Protein AF-Q2CEK7-F1 (afdb_monomer)

InterPro domains:
  IPR047726 Chaperone CsgH domain [NF041112] (25-114)
  IPR048632 CsgH-like [PF21112] (25-112)
  IPR053722 Curli assembly CsgC/AgfC domain-containing protein [G3DSA:2.60.40.2420] (25-116)

Secondary structure (DSSP, 8-state):
------------------------SEEEEEEEETTEEEEEEEEESGGGSSSEEEEEEEEEETTEEEEEEEEEE----TTSEEEEEEEEEE--TTEEEEEEEEEEETTEEEEEEEEEE-

Sequence (118 aa):
MKRKLTIVAVAALLAPGAAMAEEEACKIAVLQADGMATITGLAHGAQWNSGRYSMSVTVQNGTNRSVSRQGGTIASDADGAATLARSVVSLPPGSEAEIVLELRNGAAETRCFSRLAG

Solvent-accessible surface area (backbone atoms only — not comparable to full-atom values): 6978 Å² total; per-residue (Å²): 139,91,83,82,86,83,82,81,81,82,81,78,79,81,72,80,76,76,78,70,75,74,75,62,50,51,43,78,50,75,51,76,56,96,46,30,36,43,38,34,39,36,39,35,40,76,79,46,48,40,43,38,38,42,38,38,42,36,38,39,46,88,91,48,75,48,77,49,77,50,69,50,71,41,65,32,52,97,85,18,42,24,83,74,49,77,49,77,46,81,28,49,80,75,16,39,36,44,36,41,40,37,42,39,35,92,90,48,71,53,74,37,76,49,76,47,76,48

Mean predicted aligned error: 9.68 Å

Radius of gyration: 23.78 Å; Cα contacts (8 Å, |Δi|>4): 249; chains: 1; bounding box: 51×53×74 Å

Nearest PDB structures (foldseek):
  2n59-assembly1_A  TM=8.063E-01  e=4.416E-06  Rhodopseudomonas palustris DX-1
  2xsk-assembly1_A  TM=7.893E-01  e=8.152E-05  Escherichia coli
  8qy6-assembly1_F  TM=6.222E-01  e=9.318E-02  Homo sapiens
  6u4z-assembly1_A  TM=4.304E-01  e=9.768E-03  Bacteroides thetaiotaomicron
  1n26-assembly1_A  TM=5.877E-01  e=1.227E-01  Homo sapiens

pLDDT: mean 86.47, std 17.98, range [41.06, 98.62]

Structure (mmCIF, N/CA/C/O backbone):
data_AF-Q2CEK7-F1
#
_entry.id   AF-Q2CEK7-F1
#
loop_
_atom_site.group_PDB
_atom_site.id
_atom_site.type_symbol
_atom_site.label_atom_id
_atom_site.label_alt_id
_atom_site.label_comp_id
_atom_site.label_asym_id
_atom_site.label_entity_id
_atom_site.label_seq_id
_atom_site.pdbx_PDB_ins_code
_atom_site.Cartn_x
_atom_site.Cartn_y
_atom_site.Cartn_z
_atom_site.occupancy
_atom_site.B_iso_or_equiv
_atom_site.auth_seq_id
_atom_site.auth_comp_id
_atom_site.auth_asym_id
_atom_site.auth_atom_id
_atom_site.pdbx_PDB_model_num
ATOM 1 N N . MET A 1 1 ? -39.336 -41.876 -57.340 1.00 41.06 1 MET A N 1
ATOM 2 C CA . MET A 1 1 ? -38.190 -41.002 -57.686 1.00 41.06 1 MET A CA 1
ATOM 3 C C . MET A 1 1 ? -37.638 -40.384 -56.405 1.00 41.06 1 MET A C 1
ATOM 5 O O . MET A 1 1 ? -38.408 -39.836 -55.634 1.00 41.06 1 MET A O 1
ATOM 9 N N . LYS A 1 2 ? -36.336 -40.563 -56.140 1.00 45.16 2 LYS A N 1
ATOM 10 C CA . LYS A 1 2 ? -35.601 -40.120 -54.937 1.00 45.16 2 LYS A CA 1
ATOM 11 C C . LYS A 1 2 ? -35.081 -38.683 -55.126 1.00 45.16 2 LYS A C 1
ATOM 13 O O . LYS A 1 2 ? -34.523 -38.435 -56.190 1.00 45.16 2 LYS A O 1
ATOM 18 N N . ARG A 1 3 ? -35.162 -37.797 -54.120 1.00 44.97 3 ARG A N 1
ATOM 19 C CA . ARG A 1 3 ? -34.325 -36.572 -53.968 1.00 44.97 3 ARG A CA 1
ATOM 20 C C . ARG A 1 3 ? -34.452 -36.035 -52.529 1.00 44.97 3 ARG A C 1
ATOM 22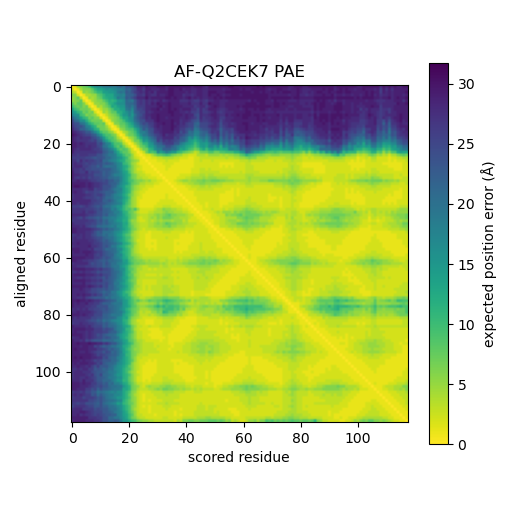 O O . ARG A 1 3 ? -35.488 -35.510 -52.160 1.00 44.97 3 ARG A O 1
ATOM 29 N N . LYS A 1 4 ? -33.566 -36.498 -51.639 1.00 44.91 4 LYS A N 1
ATOM 30 C CA . LYS A 1 4 ? -32.392 -35.789 -51.074 1.00 44.91 4 LYS A CA 1
ATOM 31 C C . LYS A 1 4 ? -32.781 -34.656 -50.109 1.00 44.91 4 LYS A C 1
ATOM 33 O O . LYS A 1 4 ? -32.907 -33.509 -50.512 1.00 44.91 4 LYS A O 1
ATOM 38 N N . LEU A 1 5 ? -32.932 -35.026 -48.833 1.00 47.69 5 LEU A N 1
ATOM 39 C CA . LEU A 1 5 ? -32.931 -34.113 -47.690 1.00 47.69 5 LEU A CA 1
ATOM 40 C C . LEU A 1 5 ? -31.479 -33.667 -47.448 1.00 47.69 5 LEU A C 1
ATOM 42 O O . LEU A 1 5 ? -30.630 -34.500 -47.132 1.00 47.69 5 LEU A O 1
ATOM 46 N N . THR A 1 6 ? -31.182 -32.384 -47.627 1.00 49.53 6 THR A N 1
ATOM 47 C CA . THR A 1 6 ? -29.884 -31.807 -47.253 1.00 49.53 6 THR A CA 1
ATOM 48 C C . THR A 1 6 ? -30.001 -31.291 -45.825 1.00 49.53 6 THR A C 1
ATOM 50 O O . THR A 1 6 ? -30.640 -30.271 -45.585 1.00 49.53 6 THR A O 1
ATOM 53 N N . ILE A 1 7 ? -29.415 -32.014 -44.872 1.00 55.75 7 ILE A N 1
ATOM 54 C CA . ILE A 1 7 ? -29.245 -31.544 -43.495 1.00 55.75 7 ILE A CA 1
ATOM 55 C C . ILE A 1 7 ? -27.992 -30.667 -43.485 1.00 55.75 7 ILE A C 1
ATOM 57 O O . ILE A 1 7 ? -26.887 -31.162 -43.696 1.00 55.75 7 ILE A O 1
ATOM 61 N N . VAL A 1 8 ? -28.163 -29.3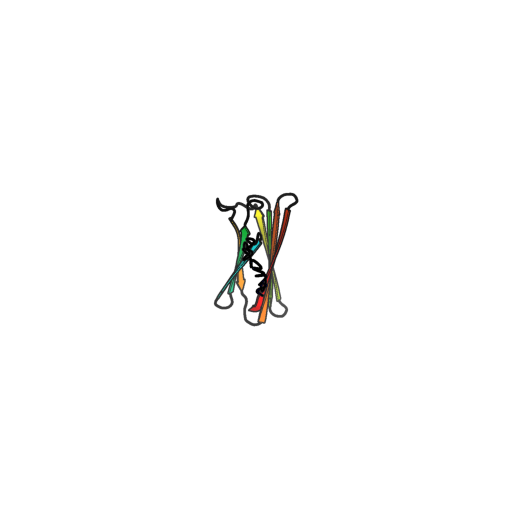62 -43.277 1.00 54.75 8 VAL A N 1
ATOM 62 C CA . VAL A 1 8 ? -27.051 -28.439 -43.025 1.00 54.75 8 VAL A CA 1
ATOM 63 C C . VAL A 1 8 ? -26.759 -28.484 -41.528 1.00 54.75 8 VAL A C 1
ATOM 65 O O . VAL A 1 8 ? -27.495 -27.918 -40.724 1.00 54.75 8 VAL A O 1
ATOM 68 N N . ALA A 1 9 ? -25.707 -29.208 -41.149 1.00 54.09 9 ALA A N 1
ATOM 69 C CA . ALA A 1 9 ? -25.180 -29.197 -39.792 1.00 54.09 9 ALA A CA 1
ATOM 70 C C . ALA A 1 9 ? -24.394 -27.895 -39.575 1.00 54.09 9 ALA A C 1
ATOM 72 O O . ALA A 1 9 ? -23.281 -27.741 -40.075 1.00 54.09 9 ALA A O 1
ATOM 73 N N . VAL A 1 10 ? -24.977 -26.946 -38.841 1.00 56.47 10 VAL A N 1
ATOM 74 C CA . VAL A 1 10 ? -24.256 -25.768 -38.345 1.00 56.47 10 VAL A CA 1
ATOM 75 C C . VAL A 1 10 ? -23.519 -26.181 -37.072 1.00 56.47 10 VAL A C 1
ATOM 77 O O . VAL A 1 10 ? -24.077 -26.156 -35.979 1.00 56.47 10 VAL A O 1
ATOM 80 N N . ALA A 1 11 ? -22.264 -26.603 -37.217 1.00 57.53 11 ALA A N 1
ATOM 81 C CA . ALA A 1 11 ? -21.339 -26.745 -36.099 1.00 57.53 11 ALA A CA 1
ATOM 82 C C . ALA A 1 11 ? -20.738 -25.365 -35.789 1.00 57.53 11 ALA A C 1
ATOM 84 O O . ALA A 1 11 ? -19.696 -24.992 -36.325 1.00 57.53 11 ALA A O 1
ATOM 85 N N . ALA A 1 12 ? -21.423 -24.577 -34.958 1.00 56.12 12 ALA A N 1
ATOM 86 C CA . ALA A 1 12 ? -20.830 -23.378 -34.381 1.00 56.12 12 ALA A CA 1
ATOM 87 C C . ALA A 1 12 ? -19.865 -23.810 -33.266 1.00 56.12 12 ALA A C 1
ATOM 89 O O . ALA A 1 12 ? -20.283 -24.227 -32.186 1.00 56.12 12 ALA A O 1
ATOM 90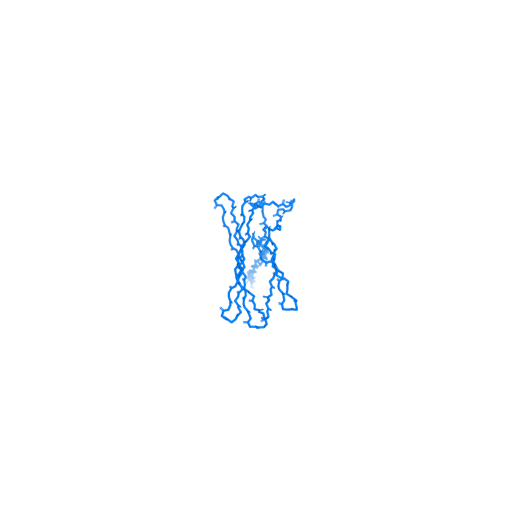 N N . LEU A 1 13 ? -18.568 -23.762 -33.574 1.00 51.94 13 LEU A N 1
ATOM 91 C CA . LEU A 1 13 ? -17.472 -23.945 -32.629 1.00 51.94 13 LEU A CA 1
ATOM 92 C C . LEU A 1 13 ? -17.592 -22.926 -31.485 1.00 51.94 13 LEU A C 1
ATOM 94 O O . LEU A 1 13 ? -17.318 -21.742 -31.667 1.00 51.94 13 LEU A O 1
ATOM 98 N N . LEU A 1 14 ? -17.962 -23.394 -30.295 1.00 51.59 14 LEU A N 1
ATOM 99 C CA . LEU A 1 14 ? -17.722 -22.672 -29.050 1.00 51.59 14 LEU A CA 1
ATOM 100 C C . LEU A 1 14 ? -16.230 -22.805 -28.733 1.00 51.59 14 LEU A C 1
ATOM 102 O O . LEU A 1 14 ? -15.803 -23.794 -28.142 1.00 51.59 14 LEU A O 1
ATOM 106 N N . ALA A 1 15 ? -15.422 -21.839 -29.168 1.00 58.16 15 ALA A N 1
ATOM 107 C CA . ALA A 1 15 ? -14.078 -21.689 -28.632 1.00 58.16 15 ALA A CA 1
ATOM 108 C C . ALA A 1 15 ? -14.211 -21.229 -27.168 1.00 58.16 15 ALA A C 1
ATOM 110 O O . ALA A 1 15 ? -14.786 -20.162 -26.935 1.00 58.16 15 ALA A O 1
ATOM 111 N N . PRO A 1 16 ? -13.715 -21.983 -26.171 1.00 50.97 16 PRO A N 1
ATOM 112 C CA . PRO A 1 16 ? -13.518 -21.419 -24.851 1.00 50.97 16 PRO A CA 1
ATOM 113 C C . PRO A 1 16 ? -12.410 -20.380 -24.999 1.00 50.97 16 PRO A C 1
ATOM 115 O O . PRO A 1 16 ? -11.236 -20.720 -25.142 1.00 50.97 16 PRO A O 1
ATOM 118 N N . GLY A 1 17 ? -12.791 -19.104 -25.034 1.00 49.59 17 GLY A N 1
ATOM 119 C CA . GLY A 1 17 ? -11.846 -18.027 -24.803 1.00 49.59 17 GLY A CA 1
ATOM 120 C C . GLY A 1 17 ? -11.195 -18.306 -23.458 1.00 49.59 17 GLY A C 1
ATOM 121 O O . GLY A 1 17 ? -11.858 -18.231 -22.425 1.00 49.59 17 GLY A O 1
ATOM 122 N N . ALA A 1 18 ? -9.927 -18.711 -23.482 1.00 47.91 18 ALA A N 1
ATOM 123 C CA . ALA A 1 18 ? -9.105 -18.742 -22.294 1.00 47.91 18 ALA A CA 1
ATOM 124 C C . ALA A 1 18 ? -9.091 -17.308 -21.767 1.00 47.91 18 ALA A C 1
ATOM 126 O O . ALA A 1 18 ? -8.437 -16.437 -22.339 1.00 47.91 18 ALA A O 1
ATOM 127 N N . ALA A 1 19 ? -9.876 -17.054 -20.723 1.00 46.22 19 ALA A N 1
ATOM 128 C CA . ALA A 1 19 ? -9.693 -15.901 -19.871 1.00 46.22 19 ALA A CA 1
ATOM 129 C C . ALA A 1 19 ? -8.303 -16.068 -19.256 1.00 46.22 19 ALA A C 1
ATOM 131 O O . ALA A 1 19 ? -8.135 -16.716 -18.225 1.00 46.22 19 ALA A O 1
ATOM 132 N N . MET A 1 20 ? -7.282 -15.590 -19.967 1.00 42.97 20 MET A N 1
ATOM 133 C CA . MET A 1 20 ? -5.978 -15.364 -19.381 1.00 42.97 20 MET A CA 1
ATOM 134 C C . MET A 1 20 ? -6.243 -14.370 -18.262 1.00 42.97 20 MET A C 1
ATOM 136 O O . MET A 1 20 ? -6.643 -13.241 -18.531 1.00 42.97 20 MET A O 1
ATOM 140 N N . ALA A 1 21 ? -6.160 -14.837 -17.019 1.00 49.12 21 ALA A N 1
ATOM 141 C CA . ALA A 1 21 ? -6.226 -13.966 -15.865 1.00 49.12 21 ALA A CA 1
ATOM 142 C C . ALA A 1 21 ? -5.115 -12.929 -16.051 1.00 49.12 21 ALA A C 1
ATOM 144 O O . ALA A 1 21 ? -3.938 -13.276 -15.977 1.00 49.12 21 ALA A O 1
ATOM 145 N N . GLU A 1 22 ? -5.484 -11.697 -16.398 1.00 55.44 22 GLU A N 1
ATOM 146 C CA . GLU A 1 22 ? -4.556 -10.576 -16.365 1.00 55.44 22 GLU A CA 1
ATOM 147 C C . GLU A 1 22 ? -4.031 -10.507 -14.934 1.00 55.44 22 GLU A C 1
ATOM 149 O O . GLU A 1 22 ? -4.786 -10.264 -13.990 1.00 55.44 22 GLU A O 1
ATOM 154 N N . GLU A 1 23 ? -2.752 -10.833 -14.757 1.00 63.81 23 GLU A N 1
ATOM 155 C CA . GLU A 1 23 ? -2.119 -10.751 -13.454 1.00 63.81 23 GLU A CA 1
ATOM 156 C C . GLU A 1 23 ? -2.124 -9.278 -13.037 1.00 63.81 23 GLU A C 1
ATOM 158 O O . GLU A 1 23 ? -1.549 -8.417 -13.706 1.00 63.81 23 GLU A O 1
ATOM 163 N N . GLU A 1 24 ? -2.878 -8.973 -11.981 1.00 79.06 24 GLU A N 1
ATOM 164 C CA . GLU A 1 24 ? -3.151 -7.600 -11.576 1.00 79.06 24 GLU A CA 1
ATOM 165 C C . GLU A 1 24 ? -1.841 -6.914 -11.169 1.00 79.06 24 GLU A C 1
ATOM 167 O O . GLU A 1 24 ? -1.208 -7.257 -10.168 1.00 79.06 24 GLU A O 1
ATOM 172 N N . ALA A 1 25 ? -1.434 -5.933 -11.975 1.00 87.19 25 ALA A N 1
ATOM 173 C CA . ALA A 1 25 ? -0.149 -5.248 -11.878 1.00 87.19 25 ALA A CA 1
ATOM 174 C C . ALA A 1 25 ? 0.119 -4.569 -10.519 1.00 87.19 25 ALA A C 1
ATOM 176 O O . ALA A 1 25 ? 1.270 -4.345 -10.144 1.00 87.19 25 ALA A O 1
ATOM 177 N N . CYS A 1 26 ? -0.944 -4.219 -9.796 1.00 93.75 26 CYS A N 1
ATOM 178 C CA . CYS A 1 26 ? -0.936 -3.585 -8.484 1.00 93.75 26 CYS A CA 1
ATOM 179 C C . CYS A 1 26 ? -1.940 -4.321 -7.614 1.00 93.75 26 CYS A C 1
ATOM 181 O O . CYS A 1 26 ? -3.090 -4.469 -8.015 1.00 93.75 26 CYS A O 1
ATOM 183 N N . LYS A 1 27 ? -1.537 -4.748 -6.418 1.00 95.31 27 LYS A N 1
ATOM 184 C CA . LYS A 1 27 ? -2.436 -5.462 -5.512 1.00 95.31 27 LYS A CA 1
ATOM 185 C C . LYS A 1 27 ? -2.233 -5.024 -4.071 1.00 95.31 27 LYS A C 1
ATOM 187 O O . LYS A 1 27 ? -1.110 -4.826 -3.613 1.00 95.31 27 LYS A O 1
ATOM 192 N N . ILE A 1 28 ? -3.335 -4.919 -3.335 1.00 97.06 28 ILE A N 1
ATOM 193 C CA . ILE A 1 28 ? -3.333 -4.716 -1.885 1.00 97.06 28 ILE A CA 1
ATOM 194 C C . ILE A 1 28 ? -3.820 -6.013 -1.242 1.00 97.06 28 ILE A C 1
ATOM 196 O O . ILE A 1 28 ? -4.993 -6.367 -1.345 1.00 97.06 28 ILE A O 1
ATOM 200 N N . ALA A 1 29 ? -2.914 -6.739 -0.593 1.00 97.12 29 ALA A N 1
ATOM 201 C CA . ALA A 1 29 ? -3.254 -7.916 0.193 1.00 97.12 29 ALA A CA 1
ATOM 202 C C . ALA A 1 29 ? -3.573 -7.503 1.633 1.00 97.12 29 ALA A C 1
ATOM 204 O O . ALA A 1 29 ? -2.845 -6.708 2.232 1.00 97.12 29 ALA A O 1
ATOM 205 N N . VAL A 1 30 ? -4.650 -8.054 2.195 1.00 97.62 30 VAL A N 1
ATOM 206 C CA . VAL A 1 30 ? -5.097 -7.733 3.552 1.00 97.62 30 VAL A CA 1
ATOM 207 C C . VAL A 1 30 ? -5.344 -9.011 4.334 1.00 97.62 30 VAL A C 1
ATOM 209 O O . VAL A 1 30 ? -6.059 -9.900 3.877 1.00 97.62 30 VAL A O 1
ATOM 212 N N . LEU A 1 31 ? -4.776 -9.071 5.534 1.00 97.69 31 LEU A N 1
ATOM 213 C CA . LEU A 1 31 ? -5.085 -10.078 6.540 1.00 97.69 31 LEU A CA 1
ATOM 214 C C . LEU A 1 31 ? -5.681 -9.377 7.761 1.00 97.69 31 LEU A C 1
ATOM 216 O O . LEU A 1 31 ? -5.007 -8.542 8.368 1.00 97.69 31 LEU A O 1
ATOM 220 N N . GLN A 1 32 ? -6.925 -9.709 8.107 1.00 95.62 32 GLN A N 1
ATOM 221 C CA . GLN A 1 32 ? -7.618 -9.148 9.269 1.00 95.62 32 GLN A CA 1
ATOM 222 C C . GLN A 1 32 ? -7.786 -10.207 10.356 1.00 95.62 32 GLN A C 1
ATOM 224 O O . GLN A 1 32 ? -8.220 -11.321 10.067 1.00 95.62 32 GLN A O 1
ATOM 229 N N . ALA A 1 33 ? -7.444 -9.848 11.590 1.00 95.06 33 ALA A N 1
ATOM 230 C CA . ALA A 1 33 ? -7.640 -10.671 12.777 1.00 95.06 33 ALA A CA 1
ATOM 231 C C . ALA A 1 33 ? -7.720 -9.769 14.016 1.00 95.06 33 ALA A C 1
ATOM 233 O O . ALA A 1 33 ? -6.950 -8.817 14.130 1.00 95.06 33 ALA A O 1
ATOM 234 N N . ASP A 1 34 ? -8.651 -10.063 14.926 1.00 93.56 34 ASP A N 1
ATOM 235 C CA . ASP A 1 34 ? -8.752 -9.441 16.256 1.00 93.56 34 ASP A CA 1
ATOM 236 C C . ASP A 1 34 ? -8.738 -7.896 16.262 1.00 93.56 34 ASP A C 1
ATOM 238 O O . ASP A 1 34 ? -8.050 -7.262 17.061 1.00 93.56 34 ASP A O 1
ATOM 242 N N . GLY A 1 35 ? -9.486 -7.267 15.347 1.00 94.19 35 GLY A N 1
ATOM 243 C CA . GLY A 1 35 ? -9.568 -5.801 15.246 1.00 94.19 35 GLY A CA 1
ATOM 244 C C . GLY A 1 35 ? -8.285 -5.137 14.732 1.00 94.19 35 GLY A C 1
ATOM 245 O O . GLY A 1 35 ? -8.060 -3.944 14.946 1.00 94.19 35 GLY A O 1
ATOM 246 N N . MET A 1 36 ? -7.419 -5.907 14.073 1.00 97.06 36 MET A N 1
ATOM 247 C CA . MET A 1 36 ? -6.197 -5.444 13.429 1.00 97.06 36 MET A CA 1
ATOM 248 C C . MET A 1 36 ? -6.193 -5.868 11.960 1.00 97.06 36 MET A C 1
ATOM 250 O O . MET A 1 36 ? -6.598 -6.981 11.618 1.00 97.06 36 MET A O 1
ATOM 254 N N . ALA A 1 37 ? -5.665 -5.010 11.089 1.00 97.81 37 ALA A N 1
ATOM 255 C CA . ALA A 1 37 ? -5.424 -5.336 9.689 1.00 97.81 37 ALA A CA 1
ATOM 256 C C . ALA A 1 37 ? -3.935 -5.208 9.361 1.00 97.81 37 ALA A C 1
ATOM 258 O O . ALA A 1 37 ? -3.324 -4.156 9.559 1.00 97.81 37 ALA A O 1
ATOM 259 N N . THR A 1 38 ? -3.355 -6.283 8.826 1.00 98.12 38 THR A N 1
ATOM 260 C CA . THR A 1 38 ? -2.061 -6.242 8.141 1.00 98.12 38 THR A CA 1
ATOM 261 C C . THR A 1 38 ? -2.308 -6.002 6.659 1.00 98.12 38 THR A C 1
ATOM 263 O O . THR A 1 38 ? -2.940 -6.817 5.992 1.00 98.12 38 THR A O 1
ATOM 266 N N . ILE A 1 39 ? -1.786 -4.892 6.153 1.00 98.25 39 ILE A N 1
ATOM 267 C CA . ILE A 1 39 ? -1.912 -4.436 4.772 1.00 98.25 39 ILE A CA 1
ATOM 268 C C . ILE A 1 39 ? -0.546 -4.581 4.106 1.00 98.25 39 ILE A C 1
ATOM 270 O O . ILE A 1 39 ? 0.439 -4.023 4.595 1.00 98.25 39 ILE A O 1
ATOM 274 N N . THR A 1 40 ? -0.494 -5.285 2.981 1.00 98.06 40 THR A N 1
ATOM 275 C CA . THR A 1 40 ? 0.717 -5.451 2.174 1.00 98.06 40 THR A CA 1
ATOM 276 C C . THR A 1 40 ? 0.460 -4.959 0.754 1.00 98.06 40 THR A C 1
ATOM 278 O O . THR A 1 40 ? -0.452 -5.438 0.081 1.00 98.06 40 THR A O 1
ATOM 281 N N . GLY A 1 41 ? 1.273 -4.007 0.298 1.00 97.31 41 GLY A N 1
ATOM 282 C CA . GLY A 1 41 ? 1.275 -3.541 -1.085 1.00 97.31 41 GLY A CA 1
ATOM 283 C C . GLY A 1 41 ? 2.178 -4.405 -1.960 1.00 97.31 41 GLY A C 1
ATOM 284 O O . GLY A 1 41 ? 3.323 -4.667 -1.584 1.00 97.31 41 GLY A O 1
ATOM 285 N N . LEU A 1 42 ? 1.669 -4.825 -3.114 1.00 96.38 42 LEU A N 1
ATOM 286 C CA . LEU A 1 42 ? 2.340 -5.715 -4.057 1.00 96.38 42 LEU A CA 1
ATOM 287 C C . LEU A 1 42 ? 2.341 -5.109 -5.466 1.00 96.38 42 LEU A C 1
ATOM 289 O O . LEU A 1 42 ? 1.368 -4.464 -5.868 1.00 96.38 42 LEU A O 1
ATOM 293 N N . ALA A 1 43 ? 3.407 -5.369 -6.216 1.00 95.81 43 ALA A N 1
ATOM 294 C CA . ALA A 1 43 ? 3.468 -5.154 -7.660 1.00 95.81 43 ALA A CA 1
ATOM 295 C C . ALA A 1 43 ? 3.766 -6.474 -8.3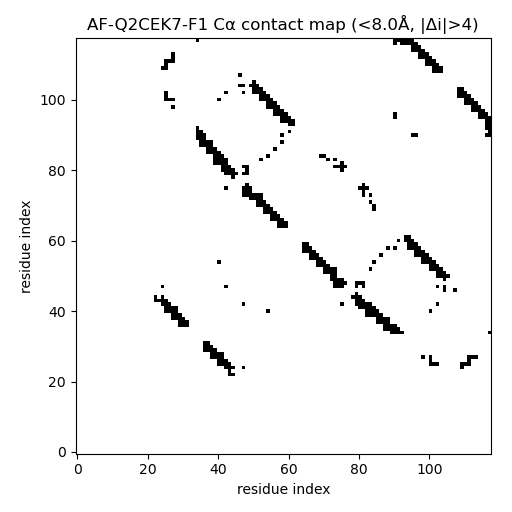76 1.00 95.81 43 ALA A C 1
ATOM 297 O O . ALA A 1 43 ? 4.541 -7.279 -7.858 1.00 95.81 43 ALA A O 1
ATOM 298 N N . HIS A 1 44 ? 3.188 -6.657 -9.562 1.00 92.75 44 HIS A N 1
ATOM 299 C CA . HIS A 1 44 ? 3.455 -7.794 -10.446 1.00 92.75 44 HIS A CA 1
ATOM 300 C C . HIS A 1 44 ? 3.625 -7.351 -11.893 1.00 92.75 44 HIS A C 1
ATOM 302 O O . HIS A 1 44 ? 2.910 -6.473 -12.375 1.00 92.75 44 HIS A O 1
ATOM 308 N N . GLY A 1 45 ? 4.533 -8.006 -12.604 1.00 87.62 45 GLY A N 1
ATOM 309 C CA . GLY A 1 45 ? 4.737 -7.823 -14.034 1.00 87.62 45 GLY A CA 1
ATOM 310 C C . GLY A 1 45 ? 6.051 -7.125 -14.361 1.00 87.62 45 GLY A C 1
ATOM 311 O O . GLY A 1 45 ? 6.547 -6.275 -13.622 1.00 87.62 45 GLY A O 1
ATOM 312 N N . ALA A 1 46 ? 6.605 -7.473 -15.524 1.00 85.62 46 ALA A N 1
ATOM 313 C CA . ALA A 1 46 ? 7.958 -7.091 -15.924 1.00 85.62 46 ALA A CA 1
ATOM 314 C C . ALA A 1 46 ? 8.202 -5.571 -15.940 1.00 85.62 46 ALA A C 1
ATOM 316 O O . ALA A 1 46 ? 9.324 -5.140 -15.681 1.00 85.62 46 ALA A O 1
ATOM 317 N N . GLN A 1 47 ? 7.176 -4.744 -16.193 1.00 87.25 47 GLN A N 1
ATOM 318 C CA . GLN A 1 47 ? 7.332 -3.285 -16.150 1.00 87.25 47 GLN A CA 1
ATOM 319 C C . GLN A 1 47 ? 7.565 -2.717 -14.740 1.00 87.25 47 GLN A C 1
ATOM 321 O O . GLN A 1 47 ? 7.962 -1.562 -14.623 1.00 87.25 47 GLN A O 1
ATOM 326 N N . TRP A 1 48 ? 7.331 -3.486 -13.674 1.00 91.69 48 TRP A N 1
ATOM 327 C CA . TRP A 1 48 ? 7.524 -3.054 -12.285 1.00 91.69 48 TRP A CA 1
ATOM 328 C C . TRP A 1 48 ? 8.761 -3.676 -11.641 1.00 91.69 48 TRP A C 1
ATOM 330 O O . TRP A 1 48 ? 8.886 -3.693 -10.425 1.00 91.69 48 TRP A O 1
ATOM 340 N N . ASN A 1 49 ? 9.720 -4.137 -12.441 1.00 88.88 49 ASN A N 1
ATOM 341 C CA . ASN A 1 49 ? 11.035 -4.548 -11.941 1.00 88.88 49 ASN A CA 1
ATOM 342 C C . ASN A 1 49 ? 11.888 -3.388 -11.394 1.00 88.88 49 ASN A C 1
ATOM 344 O O . ASN A 1 49 ? 12.930 -3.592 -10.774 1.00 88.88 49 ASN A O 1
ATOM 348 N N . SER A 1 50 ? 11.449 -2.161 -11.652 1.00 91.25 50 SER A N 1
ATOM 349 C CA . SER A 1 50 ? 12.084 -0.912 -11.270 1.00 91.25 50 SER A CA 1
ATOM 350 C C . SER A 1 50 ? 11.018 0.176 -11.135 1.00 91.25 50 SER A C 1
ATOM 352 O O . SER A 1 50 ? 9.844 -0.025 -11.453 1.00 91.25 50 SER A O 1
ATOM 354 N N . GLY A 1 51 ? 11.419 1.343 -10.637 1.00 94.81 51 GLY A N 1
ATOM 355 C CA . GLY A 1 51 ? 10.531 2.487 -10.465 1.00 94.81 51 GLY A CA 1
ATOM 356 C C . GLY A 1 51 ? 10.318 2.845 -9.002 1.00 94.81 51 GLY A C 1
ATOM 357 O O . GLY A 1 51 ? 11.178 2.623 -8.145 1.00 94.81 51 GLY A O 1
ATOM 358 N N . ARG A 1 52 ? 9.182 3.472 -8.721 1.00 97.62 52 ARG A N 1
ATOM 359 C CA . ARG A 1 52 ? 8.825 4.041 -7.422 1.00 97.62 52 ARG A CA 1
ATOM 360 C C . ARG A 1 52 ? 7.427 3.596 -7.034 1.00 97.62 52 ARG A C 1
ATOM 362 O O . ARG A 1 52 ? 6.572 3.434 -7.899 1.00 97.62 52 ARG A O 1
ATOM 369 N N . TYR A 1 53 ? 7.190 3.473 -5.737 1.00 98.19 53 TYR A N 1
ATOM 370 C CA . TYR A 1 53 ? 5.850 3.269 -5.207 1.00 98.19 53 TYR A CA 1
ATOM 371 C C . TYR A 1 53 ? 5.520 4.286 -4.112 1.00 98.19 53 TYR A C 1
ATOM 373 O O . TYR A 1 53 ? 6.414 4.794 -3.425 1.00 98.19 53 TYR A O 1
ATOM 381 N N . SER A 1 54 ? 4.227 4.530 -3.923 1.00 98.31 54 SER A N 1
ATOM 382 C CA . SER A 1 54 ? 3.656 5.224 -2.767 1.00 98.31 54 SER A CA 1
ATOM 383 C C . SER A 1 54 ? 2.436 4.464 -2.267 1.00 98.31 54 SER A C 1
ATOM 385 O O . SER A 1 54 ? 1.521 4.180 -3.030 1.00 98.31 54 SER A O 1
ATOM 387 N N . MET A 1 55 ? 2.403 4.153 -0.974 1.00 98.62 55 MET A N 1
ATOM 388 C CA . MET A 1 55 ? 1.247 3.573 -0.300 1.00 98.62 55 MET A CA 1
ATOM 389 C C . MET A 1 55 ? 0.762 4.523 0.789 1.00 98.62 55 MET A C 1
ATOM 391 O O . MET A 1 55 ? 1.547 4.943 1.640 1.00 98.62 55 MET A O 1
ATOM 395 N N . SER A 1 56 ? -0.528 4.845 0.798 1.00 98.50 56 SER A N 1
ATOM 396 C CA . SER A 1 56 ? -1.171 5.567 1.894 1.00 98.50 56 SER A CA 1
ATOM 397 C C . SER A 1 56 ? -2.270 4.735 2.528 1.00 98.50 56 SER A C 1
ATOM 399 O O . SER A 1 56 ? -3.082 4.157 1.812 1.00 98.50 56 SER A O 1
ATOM 401 N N . VAL A 1 57 ? -2.321 4.734 3.856 1.00 98.50 57 VAL A N 1
ATOM 402 C CA . VAL A 1 57 ? -3.397 4.131 4.646 1.00 98.50 57 VAL A CA 1
ATOM 403 C C . VAL A 1 57 ? -4.033 5.233 5.477 1.00 98.50 57 VAL A C 1
ATOM 405 O O . VAL A 1 57 ? -3.357 5.868 6.286 1.00 98.50 57 VAL A O 1
ATOM 408 N N . THR A 1 58 ? -5.320 5.476 5.266 1.00 98.50 58 THR A N 1
ATOM 409 C CA . THR A 1 58 ? -6.127 6.393 6.071 1.00 98.50 58 THR A CA 1
ATOM 410 C C . THR A 1 58 ? -7.081 5.568 6.914 1.00 98.50 58 THR A C 1
ATOM 412 O O . THR A 1 58 ? -7.841 4.801 6.344 1.00 98.50 58 THR A O 1
ATOM 415 N N . VAL A 1 59 ? -7.071 5.734 8.234 1.00 98.31 59 VAL A N 1
ATOM 416 C CA . VAL A 1 59 ? -8.028 5.088 9.144 1.00 98.31 59 VAL A CA 1
ATOM 417 C C . VAL A 1 59 ? -8.919 6.152 9.767 1.00 98.31 59 VAL A C 1
ATOM 419 O O . VAL A 1 59 ? -8.413 7.146 10.293 1.00 98.31 59 VAL A O 1
ATOM 422 N N . GLN A 1 60 ? -10.227 5.933 9.723 1.00 98.31 60 GLN A N 1
ATOM 423 C CA . GLN A 1 60 ? -11.246 6.756 10.357 1.00 98.31 60 GLN A CA 1
ATOM 424 C C . GLN A 1 60 ? -11.927 5.950 11.467 1.00 98.31 60 GLN A C 1
ATOM 426 O O . GLN A 1 60 ? -12.396 4.842 11.229 1.00 98.31 60 GLN A O 1
ATOM 431 N N . ASN A 1 61 ? -12.001 6.501 12.677 1.00 96.88 61 ASN A N 1
ATOM 432 C CA . ASN A 1 61 ? -12.736 5.911 13.797 1.00 96.88 61 ASN A CA 1
ATOM 433 C C . ASN A 1 61 ? -13.481 7.018 14.555 1.00 96.88 61 ASN A C 1
ATOM 435 O O . ASN A 1 61 ? -12.864 7.833 15.250 1.00 96.88 61 ASN A O 1
ATOM 439 N N . GLY A 1 62 ? -14.802 7.088 14.375 1.00 95.00 62 GLY A N 1
ATOM 440 C CA . GLY A 1 62 ? -15.605 8.214 14.847 1.00 95.00 62 GLY A CA 1
ATOM 441 C C . GLY A 1 62 ? -15.118 9.526 14.226 1.00 95.00 62 GLY A C 1
ATOM 442 O O . GLY A 1 62 ? -15.078 9.665 13.006 1.00 95.00 62 GLY A O 1
ATOM 443 N N . THR A 1 63 ? -14.703 10.484 15.055 1.00 96.25 63 THR A N 1
ATOM 444 C CA . THR A 1 63 ? -14.127 11.765 14.607 1.00 96.25 63 THR A CA 1
ATOM 445 C C . THR A 1 63 ? -12.609 11.721 14.402 1.00 96.25 63 THR A C 1
ATOM 447 O O . THR A 1 63 ? -12.048 12.654 13.828 1.00 96.25 63 THR A O 1
ATOM 450 N N . ASN A 1 64 ? -11.933 10.648 14.825 1.00 96.75 64 ASN A N 1
ATOM 451 C CA . ASN A 1 64 ? -10.481 10.526 14.726 1.00 96.75 64 ASN A CA 1
ATOM 452 C C . ASN A 1 64 ? -10.057 10.035 13.341 1.00 96.75 64 ASN A C 1
ATOM 454 O O . ASN A 1 64 ? -10.595 9.050 12.835 1.00 96.75 64 ASN A O 1
ATOM 458 N N . ARG A 1 65 ? -9.032 10.680 12.774 1.00 97.50 65 ARG A N 1
ATOM 459 C CA . ARG A 1 65 ? -8.433 10.315 11.487 1.00 97.50 65 ARG A CA 1
ATOM 460 C C . ARG A 1 65 ? -6.926 10.142 11.619 1.00 97.50 65 ARG A C 1
ATOM 462 O O . ARG A 1 65 ? -6.231 11.076 12.010 1.00 97.50 65 ARG A O 1
ATOM 469 N N . SER A 1 66 ? -6.420 8.976 11.235 1.00 97.25 66 SER A N 1
ATOM 470 C CA . SER A 1 66 ? -4.986 8.695 11.124 1.00 97.25 66 SER A CA 1
ATOM 471 C C . SER A 1 66 ? -4.603 8.506 9.662 1.00 97.25 66 SER A C 1
ATOM 473 O O . SER A 1 66 ? -5.359 7.913 8.896 1.00 97.25 66 SER A O 1
ATOM 475 N N . VAL A 1 67 ? -3.437 9.013 9.262 1.00 97.56 67 VAL A N 1
ATOM 476 C CA . VAL A 1 67 ? -2.901 8.846 7.906 1.00 97.56 67 VAL A CA 1
ATOM 477 C C . VAL A 1 67 ? -1.449 8.402 8.001 1.00 97.56 67 VAL A C 1
ATOM 479 O O . VAL A 1 67 ? -0.618 9.103 8.572 1.00 97.56 67 VAL A O 1
ATOM 482 N N . SER A 1 68 ? -1.137 7.266 7.387 1.00 97.19 68 SER A N 1
ATOM 483 C CA . SER A 1 68 ? 0.226 6.777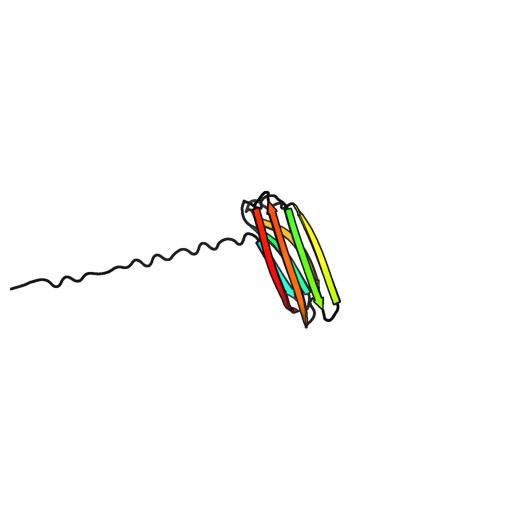 7.187 1.00 97.19 68 SER A CA 1
ATOM 484 C C . SER A 1 68 ? 0.571 6.808 5.704 1.00 97.19 68 SER A C 1
ATOM 486 O O . SER A 1 68 ? -0.275 6.513 4.859 1.00 97.19 68 SER A O 1
ATOM 488 N N . ARG A 1 69 ? 1.811 7.178 5.378 1.00 97.88 69 ARG A N 1
ATOM 489 C CA . ARG A 1 69 ? 2.341 7.169 4.012 1.00 97.88 69 ARG A CA 1
ATOM 490 C C . ARG A 1 69 ? 3.706 6.499 4.008 1.00 97.88 69 ARG A C 1
ATOM 492 O O . ARG A 1 69 ? 4.564 6.843 4.813 1.00 97.88 69 ARG A O 1
ATOM 499 N N . GLN A 1 70 ? 3.894 5.567 3.088 1.00 97.88 70 GLN A N 1
ATOM 500 C CA . GLN A 1 70 ? 5.152 4.876 2.835 1.00 97.88 70 GLN A CA 1
ATOM 501 C C . GLN A 1 70 ? 5.477 4.985 1.350 1.00 97.88 70 GLN A C 1
ATOM 503 O O . GLN A 1 70 ? 4.578 5.066 0.516 1.00 97.88 70 GLN A O 1
ATOM 508 N N . GLY A 1 71 ? 6.756 4.991 1.007 1.00 97.75 71 GLY A N 1
ATOM 509 C CA . GLY A 1 71 ? 7.183 5.035 -0.380 1.00 97.75 71 GLY A CA 1
ATOM 510 C C . GLY A 1 71 ? 8.627 4.605 -0.518 1.00 97.75 71 GLY A C 1
ATOM 511 O O . GLY A 1 71 ? 9.408 4.690 0.430 1.00 97.75 71 GLY A O 1
ATOM 512 N N . GLY A 1 72 ? 8.981 4.153 -1.711 1.00 97.56 72 GLY A N 1
ATOM 513 C CA . GLY A 1 72 ? 10.297 3.591 -1.961 1.00 97.56 72 GLY A CA 1
ATOM 514 C C . GLY A 1 72 ? 10.540 3.304 -3.430 1.00 97.56 72 GLY A C 1
ATOM 515 O O . GLY A 1 72 ? 9.769 3.705 -4.303 1.00 97.56 72 GLY A O 1
ATOM 516 N N . THR A 1 73 ? 11.656 2.640 -3.699 1.00 97.12 73 THR A N 1
ATOM 517 C CA . THR A 1 73 ? 11.955 2.062 -5.009 1.00 97.12 73 THR A CA 1
ATOM 518 C C . THR A 1 73 ? 11.375 0.661 -5.099 1.00 97.12 73 THR A C 1
ATOM 520 O O . THR A 1 73 ? 11.339 -0.052 -4.097 1.00 97.12 73 THR A O 1
ATOM 523 N N . ILE A 1 74 ? 10.943 0.264 -6.292 1.00 96.00 74 ILE A N 1
ATOM 524 C CA . ILE A 1 74 ? 10.517 -1.113 -6.535 1.00 96.00 74 ILE A CA 1
ATOM 525 C C . ILE A 1 74 ? 11.755 -1.960 -6.836 1.00 96.00 74 ILE A C 1
ATOM 527 O O . ILE A 1 74 ? 12.595 -1.560 -7.642 1.00 96.00 74 ILE A O 1
ATOM 531 N N . ALA A 1 75 ? 11.857 -3.105 -6.167 1.00 90.19 75 ALA A N 1
ATOM 532 C CA . ALA A 1 75 ? 12.828 -4.151 -6.449 1.00 90.19 75 ALA A CA 1
ATOM 533 C C . ALA A 1 75 ? 12.059 -5.473 -6.518 1.00 90.19 75 ALA A C 1
ATOM 535 O O . ALA A 1 75 ? 11.626 -5.983 -5.483 1.00 90.19 75 ALA A O 1
ATOM 536 N N . SER A 1 76 ? 11.818 -5.965 -7.733 1.00 86.94 76 SER A N 1
ATOM 537 C CA . SER A 1 76 ? 11.131 -7.239 -7.930 1.00 86.94 76 SER A CA 1
ATOM 538 C C . SER A 1 76 ? 12.086 -8.418 -7.781 1.00 86.94 76 SER A C 1
ATOM 540 O O . SER A 1 76 ? 13.296 -8.290 -7.982 1.00 86.94 76 SER A O 1
ATOM 542 N N . ASP A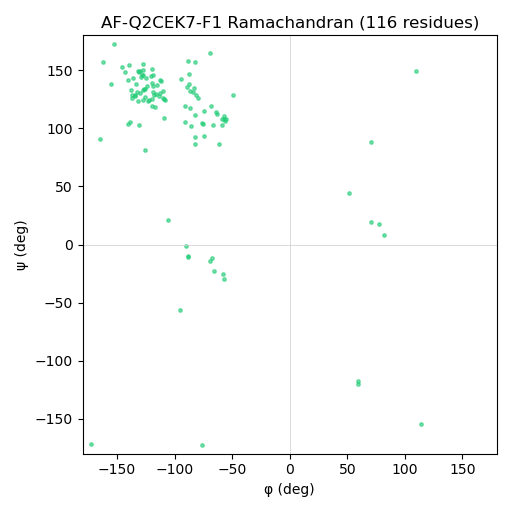 1 77 ? 11.529 -9.577 -7.468 1.00 86.25 77 ASP A N 1
ATOM 543 C CA . ASP A 1 77 ? 12.211 -10.856 -7.573 1.00 86.25 77 ASP A CA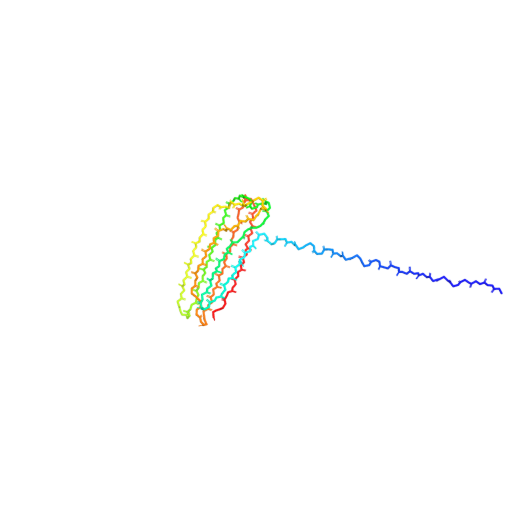 1
ATOM 544 C C . ASP A 1 77 ? 12.306 -11.339 -9.036 1.00 86.25 77 ASP A C 1
ATOM 546 O O . ASP A 1 77 ? 12.004 -10.606 -9.988 1.00 86.25 77 ASP A O 1
ATOM 550 N N . ALA A 1 78 ? 12.784 -12.575 -9.207 1.00 81.69 78 ALA A N 1
ATOM 551 C CA . ALA A 1 78 ? 12.974 -13.212 -10.507 1.00 81.69 78 ALA A CA 1
ATOM 552 C C . ALA A 1 78 ? 11.658 -13.473 -11.261 1.00 81.69 78 ALA A C 1
ATOM 554 O O . ALA A 1 78 ? 11.683 -13.560 -12.488 1.00 81.69 78 ALA A O 1
ATOM 555 N N . ASP A 1 79 ? 10.533 -13.550 -10.547 1.00 81.81 79 ASP A N 1
ATOM 556 C CA . ASP A 1 79 ? 9.202 -13.779 -11.113 1.00 81.81 79 ASP A CA 1
ATOM 557 C C . ASP A 1 79 ? 8.503 -12.454 -11.473 1.00 81.81 79 ASP A C 1
ATOM 559 O O . ASP A 1 79 ? 7.400 -12.439 -12.014 1.00 81.81 79 ASP A O 1
ATOM 563 N N . GLY A 1 80 ? 9.156 -11.313 -11.215 1.00 82.00 80 GLY A N 1
ATOM 564 C CA . GLY A 1 80 ? 8.586 -9.990 -11.454 1.00 82.00 80 GLY A CA 1
ATOM 565 C C . GLY A 1 80 ? 7.582 -9.570 -10.381 1.00 82.00 80 GLY A C 1
ATOM 566 O O . GLY A 1 80 ? 6.814 -8.632 -10.611 1.00 82.00 80 GLY A O 1
ATOM 567 N N . ALA A 1 81 ? 7.596 -10.230 -9.220 1.00 88.12 81 ALA A N 1
ATOM 568 C CA . ALA A 1 81 ? 6.804 -9.872 -8.056 1.00 88.12 81 ALA A CA 1
ATOM 569 C C . ALA A 1 81 ? 7.609 -8.995 -7.096 1.00 88.12 81 ALA A C 1
ATOM 571 O O . ALA A 1 81 ? 8.807 -9.180 -6.896 1.00 88.12 81 ALA A O 1
ATOM 572 N N . ALA A 1 82 ? 6.961 -8.013 -6.475 1.00 93.00 82 ALA A N 1
ATOM 573 C CA . ALA A 1 82 ? 7.596 -7.170 -5.469 1.00 93.00 82 ALA A CA 1
ATOM 574 C C . ALA A 1 82 ? 6.667 -6.952 -4.276 1.00 93.00 82 ALA A C 1
ATOM 576 O O . ALA A 1 82 ? 5.533 -6.498 -4.432 1.00 93.00 82 ALA A O 1
ATOM 577 N N . THR A 1 83 ? 7.179 -7.196 -3.067 1.00 95.25 83 THR A N 1
ATOM 578 C CA . THR A 1 83 ? 6.556 -6.695 -1.835 1.00 95.25 83 THR A CA 1
ATOM 579 C C . THR A 1 83 ? 7.075 -5.294 -1.555 1.00 95.25 83 THR A C 1
ATOM 581 O O . THR A 1 83 ? 8.269 -5.097 -1.348 1.00 95.25 83 THR A O 1
ATOM 584 N N . LEU A 1 84 ? 6.177 -4.313 -1.553 1.00 96.69 84 LEU A N 1
ATOM 585 C CA . LEU A 1 84 ? 6.547 -2.900 -1.559 1.00 96.69 84 LEU A CA 1
ATOM 586 C C . LEU A 1 84 ? 6.576 -2.315 -0.154 1.00 96.69 84 LEU A C 1
ATOM 588 O O . LEU A 1 84 ? 7.589 -1.782 0.292 1.00 96.69 84 LEU A O 1
ATOM 592 N N . ALA A 1 85 ? 5.450 -2.421 0.545 1.00 95.69 85 ALA A N 1
ATOM 593 C CA . ALA A 1 85 ? 5.261 -1.872 1.875 1.00 95.69 85 ALA A CA 1
ATOM 594 C C . ALA A 1 85 ? 4.345 -2.772 2.692 1.00 95.69 85 ALA A C 1
ATOM 596 O O . ALA A 1 85 ? 3.460 -3.441 2.157 1.00 95.69 85 ALA A O 1
ATOM 597 N N . ARG A 1 86 ? 4.538 -2.729 4.009 1.00 97.00 86 ARG A N 1
ATOM 598 C CA . ARG A 1 86 ? 3.682 -3.398 4.983 1.00 97.00 86 ARG A CA 1
ATOM 599 C C . ARG A 1 86 ? 3.237 -2.383 6.025 1.00 97.00 86 ARG A C 1
ATOM 601 O O . ARG A 1 86 ? 4.045 -1.611 6.536 1.00 97.00 86 ARG A O 1
ATOM 608 N N . SER A 1 87 ? 1.951 -2.362 6.334 1.00 97.12 87 SER A N 1
ATOM 609 C CA . SER A 1 87 ? 1.383 -1.552 7.407 1.00 97.12 87 SER A CA 1
ATOM 610 C C . SER A 1 87 ? 0.517 -2.431 8.292 1.00 97.12 87 SER A C 1
ATOM 612 O O . SER A 1 87 ? -0.129 -3.358 7.808 1.00 97.12 87 SER A O 1
ATOM 614 N N . VAL A 1 88 ? 0.524 -2.158 9.590 1.00 97.25 88 VAL A N 1
ATOM 615 C CA . VAL A 1 88 ? -0.375 -2.797 10.545 1.00 97.25 88 VAL A CA 1
ATOM 616 C C . VAL A 1 88 ? -1.152 -1.686 11.222 1.00 97.25 88 VAL A C 1
ATOM 618 O O . VAL A 1 88 ? -0.556 -0.749 11.753 1.00 97.25 88 VAL A O 1
ATOM 621 N N . VAL A 1 89 ? -2.473 -1.775 11.165 1.00 97.06 89 VAL A N 1
ATOM 622 C CA . VAL A 1 89 ? -3.381 -0.762 11.704 1.00 97.06 89 VAL A CA 1
ATOM 623 C C . VAL A 1 89 ? -4.433 -1.414 12.586 1.00 97.06 89 VAL A C 1
ATOM 625 O O . VAL A 1 89 ? -4.818 -2.560 12.358 1.00 97.06 89 VAL A O 1
ATOM 628 N N . SER A 1 90 ? -4.898 -0.674 13.589 1.00 96.62 90 SER A N 1
ATOM 629 C CA . SER A 1 90 ? -6.075 -1.062 14.361 1.00 96.62 90 SER A CA 1
ATOM 630 C C . SER A 1 90 ? -7.338 -0.661 13.600 1.00 96.62 90 SER A C 1
ATOM 632 O O . SER A 1 90 ? -7.459 0.491 13.179 1.00 96.62 90 SER A O 1
ATOM 634 N N . LEU A 1 91 ? -8.246 -1.619 13.431 1.00 96.81 91 LEU A N 1
ATOM 635 C CA . LEU A 1 91 ? -9.603 -1.458 12.918 1.00 96.81 91 LEU A CA 1
ATOM 636 C C . LEU A 1 91 ? -10.596 -2.057 13.931 1.00 96.81 91 LEU A C 1
ATOM 638 O O . LEU A 1 91 ? -11.004 -3.207 13.787 1.00 96.81 91 LEU A O 1
ATOM 642 N N . PRO A 1 92 ? -10.966 -1.324 14.994 1.00 95.38 92 PRO A N 1
ATOM 643 C CA . PRO A 1 92 ? -12.069 -1.736 15.857 1.00 95.38 92 PRO A CA 1
ATOM 644 C C . PRO A 1 92 ? -13.428 -1.613 15.134 1.00 95.38 92 PRO A C 1
ATOM 646 O O . PRO A 1 92 ? -13.520 -0.873 14.146 1.00 95.38 92 PRO A O 1
ATOM 649 N N . PRO A 1 93 ? -14.499 -2.234 15.667 1.00 96.38 93 PRO A N 1
ATOM 650 C CA . PRO A 1 93 ? -15.848 -2.135 15.115 1.00 96.38 93 PRO A CA 1
ATOM 651 C C . PRO A 1 93 ? -16.296 -0.703 14.829 1.00 96.38 93 PRO A C 1
ATOM 653 O O . PRO A 1 93 ? -16.234 0.164 15.705 1.00 96.38 93 PRO A O 1
ATOM 656 N N . GLY A 1 94 ? -16.770 -0.468 13.605 1.00 95.81 94 GLY A N 1
ATOM 657 C CA . GLY A 1 94 ? -17.252 0.846 13.161 1.00 95.81 94 GLY A CA 1
ATOM 658 C C . GLY A 1 94 ? -16.151 1.811 12.714 1.00 95.81 94 GLY A C 1
ATOM 659 O O . GLY A 1 94 ? -16.433 2.984 12.459 1.00 95.81 94 GLY A O 1
ATOM 660 N N . SER A 1 95 ? -14.910 1.336 12.610 1.00 97.62 95 SER A N 1
ATOM 661 C CA . SER A 1 95 ? -13.847 2.052 11.910 1.00 97.62 95 SER A CA 1
ATOM 662 C C . SER A 1 95 ? -13.819 1.698 10.423 1.00 97.62 95 SER A C 1
ATOM 664 O O . SER A 1 95 ? -14.287 0.641 9.999 1.00 97.62 95 SER A O 1
ATOM 666 N N . GLU A 1 96 ? -13.231 2.583 9.627 1.00 98.00 96 GLU A N 1
ATOM 667 C CA . GLU A 1 96 ? -12.982 2.356 8.207 1.00 98.00 96 GLU A CA 1
ATOM 668 C C . GLU A 1 96 ? -11.519 2.632 7.885 1.00 98.00 96 GLU A C 1
ATOM 670 O O . GLU A 1 96 ? -10.913 3.551 8.441 1.00 98.00 96 GLU A O 1
ATOM 675 N N . ALA A 1 97 ? -10.954 1.873 6.950 1.00 98.31 97 ALA A N 1
ATOM 676 C CA . ALA A 1 97 ? -9.649 2.177 6.387 1.00 98.31 97 ALA A CA 1
ATOM 677 C C . ALA A 1 97 ? -9.697 2.265 4.866 1.00 98.31 97 ALA A C 1
ATOM 679 O O . ALA A 1 97 ? -10.245 1.391 4.202 1.00 98.31 97 ALA A O 1
ATOM 680 N N . GLU A 1 98 ? -9.075 3.301 4.315 1.00 98.50 98 GLU A N 1
ATOM 681 C CA . GLU A 1 98 ? -8.842 3.471 2.886 1.00 98.50 98 GLU A CA 1
ATOM 682 C C . GLU A 1 98 ? -7.352 3.316 2.591 1.00 98.50 98 GLU A C 1
ATOM 684 O O . GLU A 1 98 ? -6.506 3.989 3.188 1.00 98.50 98 GLU A O 1
ATOM 689 N N . ILE A 1 99 ? -7.034 2.415 1.666 1.00 98.50 99 ILE A N 1
ATOM 690 C CA . ILE A 1 99 ? -5.680 2.105 1.235 1.00 98.50 99 ILE A CA 1
ATOM 691 C C . ILE A 1 99 ? -5.560 2.483 -0.231 1.00 98.50 99 ILE A C 1
ATOM 693 O O . ILE A 1 99 ? -6.362 2.048 -1.055 1.00 98.50 99 ILE A O 1
ATOM 697 N N . VAL A 1 100 ? -4.526 3.248 -0.557 1.00 98.38 100 VAL A N 1
ATOM 698 C CA . VAL A 1 100 ? -4.161 3.579 -1.935 1.00 98.38 100 VAL A CA 1
ATOM 699 C C . VAL A 1 100 ? -2.710 3.187 -2.139 1.00 98.38 100 VAL A C 1
ATOM 701 O O . VAL A 1 100 ? -1.852 3.607 -1.364 1.00 98.38 100 VAL A O 1
ATOM 704 N N . LEU A 1 101 ? -2.444 2.395 -3.172 1.00 98.44 101 LEU A N 1
ATOM 705 C CA . LEU A 1 101 ? -1.105 2.051 -3.629 1.00 98.44 101 LEU A CA 1
ATOM 706 C C . LEU A 1 101 ? -0.934 2.545 -5.061 1.00 98.44 101 LEU A C 1
ATOM 708 O O . LEU A 1 101 ? -1.776 2.288 -5.915 1.00 98.44 101 LEU A O 1
ATOM 712 N N . GLU A 1 102 ? 0.163 3.240 -5.314 1.00 98.00 102 GLU A N 1
ATOM 713 C CA . GLU A 1 102 ? 0.527 3.784 -6.616 1.00 98.00 102 GLU A CA 1
ATOM 714 C C . GLU A 1 102 ? 1.903 3.269 -7.004 1.00 98.00 102 GLU A C 1
ATOM 716 O O . GLU A 1 102 ? 2.822 3.278 -6.181 1.00 98.00 102 GLU A O 1
ATOM 721 N N . LEU A 1 103 ? 2.051 2.867 -8.262 1.00 97.69 103 LEU A N 1
ATOM 722 C CA . LEU A 1 103 ? 3.314 2.448 -8.859 1.00 97.69 103 LEU A CA 1
ATOM 723 C C . LEU A 1 103 ? 3.635 3.374 -10.026 1.00 97.69 103 LEU A C 1
ATOM 725 O O . LEU A 1 103 ? 2.748 3.722 -10.805 1.00 97.69 103 LEU A O 1
ATOM 729 N N . ARG A 1 104 ? 4.904 3.760 -10.160 1.00 97.12 104 ARG A N 1
ATOM 730 C CA . ARG A 1 104 ? 5.397 4.617 -11.244 1.00 97.12 104 ARG A CA 1
ATOM 731 C C . ARG A 1 104 ? 6.723 4.107 -11.785 1.00 97.12 104 ARG A C 1
ATOM 733 O O . ARG A 1 104 ? 7.680 3.969 -11.026 1.00 97.12 104 ARG A O 1
ATOM 740 N N . ASN A 1 105 ? 6.801 3.895 -13.094 1.00 95.38 105 ASN A N 1
ATOM 741 C CA . ASN A 1 105 ? 8.035 3.565 -13.797 1.00 95.38 105 ASN A CA 1
ATOM 742 C C . ASN A 1 105 ? 8.084 4.299 -15.145 1.00 95.38 105 ASN A C 1
ATOM 744 O O . ASN A 1 105 ? 7.392 3.939 -16.097 1.00 95.38 105 ASN A O 1
ATOM 748 N N . GLY A 1 106 ? 8.877 5.369 -15.222 1.00 93.94 106 GLY A N 1
ATOM 749 C CA . GLY A 1 106 ? 8.894 6.251 -16.389 1.00 93.94 106 GLY A CA 1
ATOM 750 C C . GLY A 1 106 ? 7.510 6.856 -16.651 1.00 93.94 106 GLY A C 1
ATOM 751 O O . GLY A 1 106 ? 6.989 7.584 -15.810 1.00 93.94 106 GLY A O 1
ATOM 752 N N . ALA A 1 107 ? 6.929 6.550 -17.814 1.00 93.94 107 ALA A N 1
ATOM 753 C CA . ALA A 1 107 ? 5.581 6.979 -18.198 1.00 93.94 107 ALA A CA 1
ATOM 754 C C . ALA A 1 107 ? 4.468 6.011 -17.752 1.00 93.94 10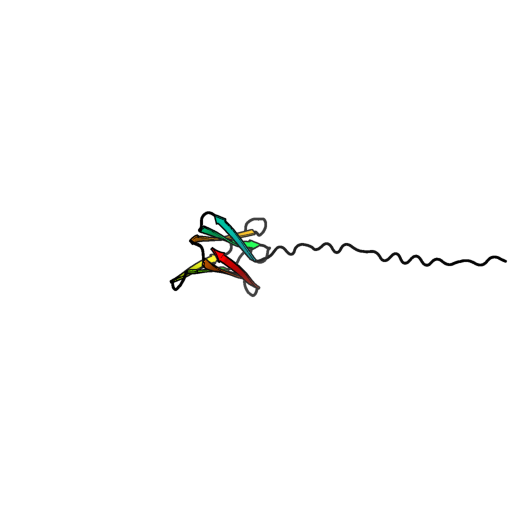7 ALA A C 1
ATOM 756 O O . ALA A 1 107 ? 3.292 6.348 -17.865 1.00 93.94 107 ALA A O 1
ATOM 757 N N . ALA A 1 108 ? 4.818 4.813 -17.271 1.00 93.00 108 ALA A N 1
ATOM 758 C CA . ALA A 1 108 ? 3.844 3.862 -16.757 1.00 93.00 108 ALA A CA 1
ATOM 759 C C . ALA A 1 108 ? 3.451 4.244 -15.326 1.00 93.00 108 ALA A C 1
ATOM 761 O O . ALA A 1 108 ? 4.305 4.371 -14.446 1.00 93.00 108 ALA A O 1
ATOM 762 N N . GLU A 1 109 ? 2.151 4.383 -15.088 1.00 95.38 109 GLU A N 1
ATOM 763 C CA . GLU A 1 109 ? 1.570 4.592 -13.766 1.00 95.38 109 GLU A CA 1
ATOM 764 C C . GLU A 1 109 ? 0.373 3.659 -13.595 1.00 95.38 109 GLU A C 1
ATOM 766 O O . GLU A 1 109 ? -0.427 3.481 -14.512 1.00 95.38 109 GLU A O 1
ATOM 771 N N . THR A 1 110 ? 0.250 3.056 -12.418 1.00 95.81 110 THR A N 1
ATOM 772 C CA . THR A 1 110 ? -0.965 2.344 -12.024 1.00 95.81 110 THR A CA 1
ATOM 773 C C . THR A 1 110 ? -1.279 2.628 -10.567 1.00 95.81 110 THR A C 1
ATOM 775 O O . THR A 1 110 ? -0.392 2.953 -9.772 1.00 95.81 110 THR A O 1
ATOM 778 N N . ARG A 1 111 ? -2.555 2.514 -10.214 1.00 96.50 111 ARG A N 1
ATOM 779 C CA . ARG A 1 111 ? -3.043 2.718 -8.857 1.00 96.50 111 ARG A CA 1
ATOM 780 C C . ARG A 1 111 ? -4.073 1.649 -8.536 1.00 96.50 111 ARG A C 1
ATOM 782 O O . ARG A 1 111 ? -5.003 1.445 -9.308 1.00 96.50 111 ARG A O 1
ATOM 789 N N . CYS A 1 112 ? -3.944 1.041 -7.367 1.00 96.06 112 CYS A N 1
ATOM 790 C CA . CYS A 1 112 ? -4.954 0.165 -6.799 1.00 96.06 112 CYS A CA 1
ATOM 791 C C . CYS A 1 112 ? -5.441 0.718 -5.456 1.00 96.06 112 CYS A C 1
ATOM 793 O O . CYS A 1 112 ? -4.729 1.442 -4.750 1.00 96.06 112 CYS A O 1
ATOM 795 N N . PHE A 1 113 ? -6.694 0.415 -5.134 1.00 96.94 113 PHE A N 1
ATOM 796 C CA . PHE A 1 113 ? -7.373 0.906 -3.944 1.00 96.94 113 PHE A CA 1
ATOM 797 C C . PHE A 1 113 ? -8.044 -0.249 -3.209 1.00 96.94 113 PHE A C 1
ATOM 799 O O . PHE A 1 113 ? -8.490 -1.218 -3.816 1.00 96.94 113 PHE A O 1
ATOM 806 N N . SER A 1 114 ? -8.124 -0.138 -1.889 1.00 97.12 114 SER A N 1
ATOM 807 C CA . SER A 1 114 ? -8.885 -1.062 -1.057 1.00 97.12 114 SER A CA 1
ATOM 808 C C . SER A 1 114 ? -9.545 -0.302 0.081 1.00 97.12 114 SER A C 1
ATOM 810 O O . SER A 1 114 ? -9.016 0.707 0.555 1.00 97.12 114 SER A O 1
ATOM 812 N N . ARG A 1 115 ? -10.712 -0.780 0.508 1.00 97.56 115 ARG A N 1
ATOM 813 C CA . ARG A 1 115 ? -11.425 -0.254 1.667 1.00 97.56 115 ARG A CA 1
ATOM 814 C C . 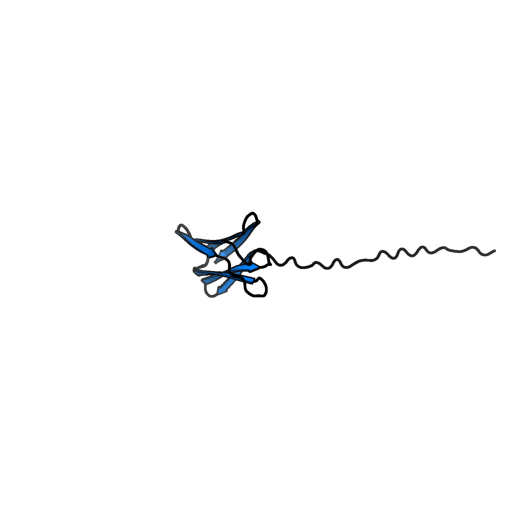ARG A 1 115 ? -11.740 -1.391 2.620 1.00 97.56 115 ARG A C 1
ATOM 816 O O . ARG A 1 115 ? -12.212 -2.442 2.194 1.00 97.56 115 ARG A O 1
ATOM 823 N N . LEU A 1 116 ? -11.482 -1.158 3.896 1.00 97.00 116 LEU A N 1
ATOM 824 C CA . LEU A 1 116 ? -11.738 -2.099 4.976 1.00 97.00 116 LEU A CA 1
ATOM 825 C C . LEU A 1 116 ? -12.735 -1.490 5.951 1.00 97.00 116 LEU A C 1
ATOM 827 O O . LEU A 1 116 ? -12.710 -0.281 6.183 1.00 97.00 116 LEU A O 1
ATOM 831 N N . ALA A 1 117 ? -13.572 -2.344 6.523 1.00 95.94 117 ALA A N 1
ATOM 832 C CA . ALA A 1 117 ? -14.423 -2.025 7.657 1.00 95.94 117 ALA A CA 1
ATOM 833 C C . ALA A 1 117 ? -13.976 -2.883 8.843 1.00 95.94 117 ALA A C 1
ATOM 835 O O . ALA A 1 117 ? -13.663 -4.064 8.654 1.00 95.94 117 ALA A O 1
ATOM 836 N N . GLY A 1 118 ? -13.908 -2.257 10.016 1.00 89.81 118 GLY A N 1
ATOM 837 C CA . GLY A 1 118 ? -13.576 -2.899 11.287 1.00 89.81 118 GLY A CA 1
ATOM 838 C C . GLY A 1 118 ? -14.798 -3.397 12.029 1.00 89.81 118 GLY A C 1
ATOM 839 O O . GLY A 1 118 ? -15.904 -2.846 11.804 1.00 89.81 118 GLY A O 1
#

Organism: Oceanicola granulosus (strain ATCC BAA-861 / DSM 15982 / KCTC 12143 / HTCC2516) (NCBI:txid314256)

Foldseek 3Di:
DDDDDDDDDPPPDPDPPPPPPPPPQWDWDWDDDDQKIKIWIKGADPLQCWFKKKKKKWKDDPPDIDIDIDMDIFHADPRRMTTTDIDMDGADAPMKMKMKMWTDDPPDIDIDIDMDHD